Protein AF-A0A7X7JWB9-F1 (afdb_monomer)

Secondary structure (DSSP, 8-state):
---TTPPPHHHHHHHHHHHHT-BSSSS-TTSTT--BHHHHHHHHHS-EEEETTEEEEE-TTSSSEEEEEEPP--TTSPP--EE---

Mean predicted aligned error: 5.53 Å

pLDDT: mean 91.09, std 9.04, range [52.91, 98.06]

Foldseek 3Di:
DDPPCPDPPVRVVVVVVCQQQPFPDDDGSQDEVGRGVVLVVLVVAAKWFADPQKIFRADPVNPHGNYIDGHDDDPPDDDDGIDHPD

Radius of gyration: 17.35 Å; Cα contacts (8 Å, |Δi|>4): 120; chains: 1; bounding box: 51×29×49 Å

Solvent-accessible surface area (backbone atoms only — not comparable to full-atom values): 5140 Å² total; per-residue (Å²): 133,90,75,85,71,70,71,52,71,67,58,50,51,51,51,54,50,51,54,34,43,39,58,79,59,89,89,53,54,86,42,75,59,26,54,13,52,44,53,56,53,29,69,77,58,35,29,33,37,46,55,98,52,32,33,38,28,17,34,96,77,60,68,51,70,36,33,71,45,82,48,88,82,58,94,89,54,86,82,77,50,66,47,67,77,122

Structure (mmCIF, N/CA/C/O backbone):
data_AF-A0A7X7JWB9-F1
#
_entry.id   AF-A0A7X7JWB9-F1
#
loop_
_atom_site.group_PDB
_atom_site.id
_atom_site.type_symbol
_atom_site.label_atom_id
_atom_site.label_alt_id
_atom_site.label_comp_id
_atom_site.label_asym_id
_atom_site.label_entity_id
_atom_site.label_seq_id
_atom_site.pdbx_PDB_ins_code
_atom_site.Cartn_x
_atom_site.Cartn_y
_atom_site.Cartn_z
_atom_site.occupancy
_atom_site.B_iso_or_equiv
_atom_site.auth_seq_id
_atom_site.auth_comp_id
_atom_site.auth_asym_id
_atom_site.auth_atom_id
_atom_site.pdbx_PDB_model_num
ATOM 1 N N . MET A 1 1 ? 37.767 6.760 -21.296 1.00 52.91 1 MET A N 1
ATOM 2 C CA . MET A 1 1 ? 36.549 7.000 -20.499 1.00 52.91 1 MET A CA 1
ATOM 3 C C . MET A 1 1 ? 35.387 6.866 -21.454 1.00 52.91 1 MET A C 1
ATOM 5 O O . MET A 1 1 ? 35.265 7.681 -22.357 1.00 52.91 1 MET A O 1
ATOM 9 N N . ASP A 1 2 ? 34.692 5.739 -21.363 1.00 62.81 2 ASP A N 1
ATOM 10 C CA . ASP A 1 2 ? 33.687 5.286 -22.321 1.00 62.81 2 ASP A CA 1
ATOM 11 C C . ASP A 1 2 ? 32.436 6.180 -22.271 1.00 62.81 2 ASP A C 1
ATOM 13 O O . ASP A 1 2 ? 31.609 6.071 -21.372 1.00 62.81 2 ASP A O 1
ATOM 17 N N . LEU A 1 3 ? 32.348 7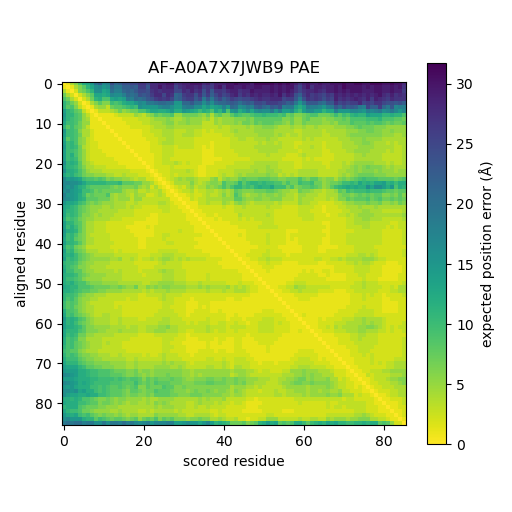.106 -23.226 1.00 58.78 3 LEU A N 1
ATOM 18 C CA . LEU A 1 3 ? 31.142 7.874 -23.553 1.00 58.78 3 LEU A CA 1
ATOM 19 C C . LEU A 1 3 ? 30.342 7.206 -24.693 1.00 58.78 3 LEU A C 1
ATOM 21 O O . LEU A 1 3 ? 29.379 7.789 -25.181 1.00 58.78 3 LEU A O 1
ATOM 25 N N . VAL A 1 4 ? 30.748 6.016 -25.155 1.00 61.91 4 VAL A N 1
ATOM 26 C CA . VAL A 1 4 ? 30.210 5.346 -26.353 1.00 61.91 4 VAL A CA 1
ATOM 27 C C . VAL A 1 4 ? 28.941 4.541 -26.057 1.00 61.91 4 VAL A C 1
ATOM 29 O O . VAL A 1 4 ? 28.252 4.141 -26.990 1.00 61.91 4 VAL A O 1
ATOM 32 N N . ASN A 1 5 ? 28.546 4.389 -24.790 1.00 67.00 5 ASN A N 1
ATOM 33 C CA . ASN A 1 5 ? 27.319 3.676 -24.438 1.00 67.00 5 ASN A CA 1
ATOM 34 C C . ASN A 1 5 ? 26.493 4.376 -23.349 1.00 67.00 5 ASN A C 1
ATOM 36 O O . ASN A 1 5 ? 26.061 3.741 -22.386 1.00 67.00 5 ASN A O 1
ATOM 40 N N . ALA A 1 6 ? 26.270 5.690 -23.474 1.00 68.44 6 ALA A N 1
ATOM 41 C CA . ALA A 1 6 ? 25.243 6.334 -22.657 1.00 68.44 6 ALA A CA 1
ATOM 42 C C . ALA A 1 6 ? 23.910 5.592 -22.897 1.00 68.44 6 ALA A C 1
ATOM 44 O O . ALA A 1 6 ? 23.487 5.492 -24.054 1.00 68.44 6 ALA A O 1
ATOM 45 N N . PRO A 1 7 ? 23.270 5.021 -21.858 1.00 75.31 7 PRO A N 1
ATOM 46 C CA . PRO A 1 7 ? 22.031 4.282 -22.040 1.00 75.31 7 PRO A CA 1
ATOM 47 C C . PRO A 1 7 ? 21.008 5.196 -22.714 1.00 75.31 7 PRO A C 1
ATOM 49 O O . PRO A 1 7 ? 20.799 6.333 -22.287 1.00 75.31 7 PRO A O 1
ATOM 52 N N . ASN A 1 8 ? 20.399 4.715 -23.799 1.00 84.38 8 ASN A N 1
ATOM 53 C CA . ASN A 1 8 ? 19.348 5.468 -24.475 1.00 84.38 8 ASN A CA 1
ATOM 54 C C . ASN A 1 8 ? 18.178 5.726 -23.503 1.00 84.38 8 ASN A C 1
ATOM 56 O O . ASN A 1 8 ? 18.012 5.018 -22.506 1.00 84.38 8 ASN A O 1
ATOM 60 N N . ALA A 1 9 ? 17.365 6.749 -2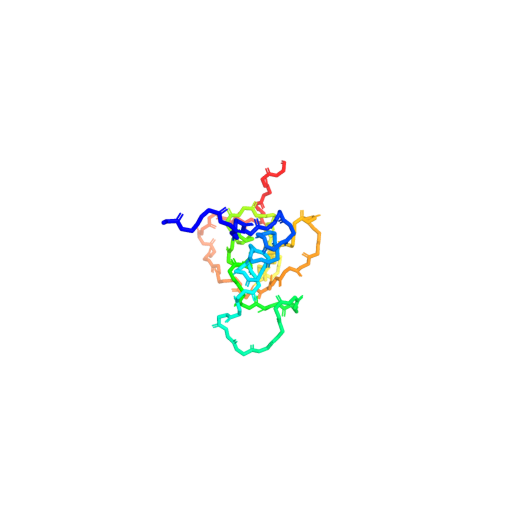3.783 1.00 88.50 9 ALA A N 1
ATOM 61 C CA . ALA A 1 9 ? 16.275 7.151 -22.890 1.00 88.50 9 ALA A CA 1
ATOM 62 C C . ALA A 1 9 ? 15.352 5.973 -22.526 1.00 88.50 9 ALA A C 1
ATOM 64 O O . ALA A 1 9 ? 14.950 5.836 -21.376 1.00 88.50 9 ALA A O 1
ATOM 65 N N . THR A 1 10 ? 15.100 5.070 -23.477 1.00 92.31 10 THR A N 1
ATOM 66 C CA . THR A 1 10 ? 14.311 3.853 -23.266 1.00 92.31 10 THR A CA 1
ATOM 67 C C . THR A 1 10 ? 14.925 2.925 -22.218 1.00 92.31 10 THR A C 1
ATOM 69 O O . THR A 1 10 ? 14.217 2.472 -21.324 1.00 92.31 10 THR A O 1
ATOM 72 N N . ALA A 1 11 ? 16.231 2.657 -22.290 1.00 90.56 11 ALA A N 1
ATOM 73 C CA . ALA A 1 11 ? 16.934 1.814 -21.327 1.00 90.56 11 ALA A CA 1
ATOM 74 C C . ALA A 1 11 ? 16.930 2.438 -19.925 1.00 90.56 11 ALA A C 1
ATOM 76 O O . ALA A 1 11 ? 16.746 1.735 -18.933 1.00 90.56 11 ALA A O 1
ATOM 77 N N . LEU A 1 12 ? 17.076 3.763 -19.841 1.00 91.69 12 LEU A N 1
ATOM 78 C CA . LEU A 1 12 ? 17.024 4.472 -18.566 1.00 91.69 12 LEU A CA 1
ATOM 79 C C . LEU A 1 12 ? 15.616 4.441 -17.952 1.00 91.69 12 LEU A C 1
ATOM 81 O O . LEU A 1 12 ? 15.475 4.183 -16.757 1.00 91.69 12 LEU A O 1
ATOM 85 N N . THR A 1 13 ? 14.570 4.631 -18.762 1.00 94.12 13 THR A N 1
ATOM 86 C CA . THR A 1 13 ? 13.178 4.474 -18.319 1.00 94.12 13 THR A CA 1
ATOM 87 C C . THR A 1 13 ? 12.900 3.044 -17.862 1.00 94.12 13 THR A C 1
ATOM 89 O O . THR A 1 13 ? 12.309 2.857 -16.802 1.00 94.12 13 THR A O 1
ATOM 92 N N . ALA A 1 14 ? 13.361 2.037 -18.608 1.00 93.25 14 ALA A N 1
ATOM 93 C CA . ALA A 1 14 ? 13.191 0.636 -18.236 1.00 93.25 14 ALA A CA 1
ATOM 94 C C . ALA A 1 14 ? 13.857 0.319 -16.889 1.00 93.25 14 ALA A C 1
ATOM 96 O O . ALA A 1 14 ? 13.254 -0.339 -16.044 1.00 93.25 14 ALA A O 1
ATOM 97 N N . LEU A 1 15 ? 15.064 0.842 -16.652 1.00 93.31 15 LEU A N 1
ATOM 98 C CA . LEU A 1 15 ? 15.747 0.698 -15.369 1.00 93.31 15 LEU A CA 1
ATOM 99 C C . LEU A 1 15 ? 14.977 1.378 -14.228 1.00 93.31 15 LEU A C 1
ATOM 101 O O . LEU A 1 15 ? 14.820 0.787 -13.163 1.00 93.31 15 LEU A O 1
ATOM 105 N N . ALA A 1 16 ? 14.475 2.597 -14.440 1.00 94.31 16 ALA A N 1
ATOM 106 C CA . ALA A 1 16 ? 13.691 3.307 -13.431 1.00 94.31 16 ALA A CA 1
ATOM 107 C C . ALA A 1 16 ? 12.411 2.540 -13.059 1.00 94.31 16 ALA A C 1
ATOM 109 O O . ALA A 1 16 ? 12.097 2.395 -11.878 1.00 94.31 16 ALA A O 1
ATOM 110 N N . VAL A 1 17 ? 11.706 1.997 -14.056 1.00 93.44 17 VAL A N 1
ATOM 111 C CA . VAL A 1 17 ? 10.534 1.137 -13.839 1.00 93.44 17 VAL A CA 1
ATOM 112 C C . VAL A 1 17 ? 10.928 -0.118 -13.063 1.00 93.44 17 VAL A C 1
ATOM 114 O O . VAL A 1 17 ? 10.295 -0.411 -12.055 1.00 93.44 17 VAL A O 1
ATOM 117 N N . ALA A 1 18 ? 12.015 -0.791 -13.449 1.00 94.56 18 ALA A N 1
ATOM 118 C CA . ALA A 1 18 ? 12.498 -1.987 -12.761 1.00 94.56 18 ALA A CA 1
ATOM 119 C C . ALA A 1 18 ? 12.864 -1.728 -11.290 1.00 94.56 18 ALA A C 1
ATOM 121 O O . ALA A 1 18 ? 12.614 -2.573 -10.436 1.00 94.56 18 ALA A O 1
ATOM 122 N N . ILE A 1 19 ? 13.419 -0.555 -10.969 1.00 94.81 19 ILE A N 1
ATOM 123 C CA . ILE A 1 19 ? 13.695 -0.158 -9.580 1.00 94.81 19 ILE A CA 1
ATOM 124 C C . ILE A 1 19 ? 12.389 0.056 -8.807 1.00 94.81 19 ILE A C 1
ATOM 126 O O . ILE A 1 19 ? 12.266 -0.405 -7.674 1.00 94.81 19 ILE A O 1
ATOM 130 N N . LEU A 1 20 ? 11.406 0.733 -9.407 1.00 95.31 20 LEU A N 1
ATOM 131 C CA . LEU A 1 20 ? 10.098 0.947 -8.783 1.00 95.31 20 LEU A CA 1
ATOM 132 C C . LEU A 1 20 ? 9.342 -0.374 -8.564 1.00 95.31 20 LEU A C 1
ATOM 134 O O . LEU A 1 20 ? 8.681 -0.527 -7.539 1.00 95.31 20 LEU A O 1
ATOM 138 N N . ASP A 1 21 ? 9.492 -1.325 -9.483 1.00 95.12 21 ASP A N 1
ATOM 139 C CA . ASP A 1 21 ? 8.906 -2.669 -9.429 1.00 95.12 21 ASP A CA 1
ATOM 140 C C . ASP A 1 21 ? 9.753 -3.690 -8.672 1.00 95.12 21 ASP A C 1
ATOM 142 O O . ASP A 1 21 ? 9.381 -4.859 -8.587 1.00 95.12 21 ASP A O 1
ATOM 146 N N . CYS A 1 22 ? 10.870 -3.262 -8.078 1.00 94.81 22 CYS A N 1
ATOM 147 C CA . CYS A 1 22 ? 11.703 -4.134 -7.269 1.00 94.81 22 CYS A CA 1
ATOM 148 C C . CYS A 1 22 ? 10.879 -4.694 -6.105 1.00 94.81 22 CYS A C 1
ATOM 150 O O . CYS A 1 22 ? 10.458 -3.953 -5.209 1.00 94.81 22 CYS A O 1
ATOM 152 N N . LEU A 1 23 ? 10.631 -6.003 -6.151 1.00 94.50 23 LEU A N 1
ATOM 153 C CA . LEU A 1 23 ? 9.831 -6.711 -5.171 1.00 94.50 23 LEU A CA 1
ATOM 154 C C . LEU A 1 23 ? 10.677 -6.997 -3.926 1.00 94.50 23 LEU A C 1
ATOM 156 O O . LEU A 1 23 ? 11.733 -7.619 -3.989 1.00 94.50 23 LEU A O 1
ATOM 160 N N . LEU A 1 24 ? 10.193 -6.530 -2.781 1.00 92.19 24 LEU A N 1
ATOM 161 C CA . LEU A 1 24 ? 10.816 -6.671 -1.463 1.00 92.19 24 LEU A CA 1
ATOM 162 C C . LEU A 1 24 ? 10.262 -7.890 -0.700 1.00 92.19 24 LEU A C 1
ATOM 164 O O . LEU A 1 24 ? 10.470 -8.032 0.505 1.00 92.19 24 LEU A O 1
ATOM 168 N N . SER A 1 25 ? 9.504 -8.740 -1.393 1.00 91.12 25 SER A N 1
ATOM 169 C CA . SER A 1 25 ? 8.907 -9.986 -0.914 1.00 91.12 25 SER A CA 1
ATOM 170 C C . SER A 1 25 ? 8.840 -11.009 -2.052 1.00 91.12 25 SER A C 1
ATOM 172 O O . SER A 1 25 ? 9.340 -10.764 -3.144 1.00 91.12 25 SER A O 1
ATOM 174 N N . GLU A 1 26 ? 8.213 -12.158 -1.819 1.00 84.62 26 GLU A N 1
ATOM 175 C CA . GLU A 1 26 ? 7.824 -13.081 -2.893 1.00 84.62 26 GLU A CA 1
ATOM 176 C C . GLU A 1 26 ? 6.529 -12.590 -3.579 1.00 84.62 26 GLU A C 1
ATOM 178 O O . GLU A 1 26 ? 5.746 -11.870 -2.948 1.00 84.62 26 GLU A O 1
ATOM 183 N N . GLY A 1 27 ? 6.302 -12.951 -4.853 1.00 84.81 27 GLY A N 1
ATOM 184 C CA . GLY A 1 27 ? 5.069 -12.635 -5.601 1.00 84.81 27 GLY A CA 1
ATOM 185 C C . GLY A 1 27 ? 5.256 -11.876 -6.927 1.00 84.81 27 GLY A C 1
ATOM 186 O O . GLY A 1 27 ? 6.302 -11.969 -7.565 1.00 84.81 27 GLY A O 1
ATOM 187 N N . ASP A 1 28 ? 4.210 -11.153 -7.342 1.00 86.44 28 ASP A N 1
ATOM 188 C CA . ASP A 1 28 ? 4.144 -10.314 -8.553 1.00 86.44 28 ASP A CA 1
ATOM 189 C C . ASP A 1 28 ? 4.172 -8.823 -8.164 1.00 86.44 28 ASP A C 1
ATOM 191 O O . ASP A 1 28 ? 3.541 -8.420 -7.187 1.00 86.44 28 ASP A O 1
ATOM 195 N N . ALA A 1 29 ? 4.918 -8.009 -8.913 1.00 86.56 29 ALA A N 1
ATOM 196 C CA . ALA A 1 29 ? 5.171 -6.597 -8.640 1.00 86.56 29 ALA A CA 1
ATOM 197 C C . ALA A 1 29 ? 3.964 -5.671 -8.876 1.00 86.56 29 ALA A C 1
ATOM 199 O O . ALA A 1 29 ? 3.890 -4.623 -8.231 1.00 86.56 29 ALA A O 1
ATOM 200 N N . ASP A 1 30 ? 3.015 -6.039 -9.748 1.00 85.19 30 ASP A N 1
ATOM 201 C CA . ASP A 1 30 ? 1.803 -5.229 -10.001 1.00 85.19 30 ASP A CA 1
ATOM 202 C C . ASP A 1 30 ? 0.532 -5.785 -9.329 1.00 85.19 30 ASP A C 1
ATOM 204 O O . ASP A 1 30 ? -0.560 -5.214 -9.441 1.00 85.19 30 ASP A O 1
ATOM 208 N N . ALA A 1 31 ? 0.666 -6.882 -8.579 1.00 90.38 31 ALA A N 1
ATOM 209 C CA . ALA A 1 31 ? -0.439 -7.470 -7.837 1.00 90.38 31 ALA A CA 1
ATOM 210 C C . ALA A 1 31 ? -0.925 -6.568 -6.688 1.00 90.38 31 ALA A C 1
ATOM 212 O O . ALA A 1 31 ? -0.182 -5.769 -6.112 1.00 90.38 31 ALA A O 1
ATOM 213 N N . LEU A 1 32 ? -2.191 -6.753 -6.299 1.00 92.38 32 LEU A N 1
ATOM 214 C CA . LEU A 1 32 ? -2.715 -6.193 -5.055 1.00 92.38 32 LEU A CA 1
ATOM 215 C C . LEU A 1 32 ? -1.847 -6.668 -3.879 1.00 92.38 32 LEU A C 1
ATOM 217 O O . LEU A 1 32 ? -1.544 -7.855 -3.773 1.00 92.38 32 LEU A O 1
ATOM 221 N N . ASN A 1 33 ? -1.487 -5.751 -2.980 1.00 93.81 33 ASN A N 1
ATOM 222 C CA . ASN A 1 33 ? -0.609 -6.010 -1.831 1.00 93.81 33 ASN A CA 1
ATOM 223 C C . ASN A 1 33 ? 0.858 -6.316 -2.180 1.00 93.81 33 ASN A C 1
ATOM 225 O O . ASN A 1 33 ? 1.623 -6.688 -1.287 1.00 93.81 33 ASN A O 1
ATOM 229 N N . ALA A 1 34 ? 1.286 -6.118 -3.432 1.00 94.75 34 ALA A N 1
ATOM 230 C CA . ALA A 1 34 ? 2.687 -6.269 -3.808 1.00 94.75 34 ALA A CA 1
ATOM 231 C C . ALA A 1 34 ? 3.581 -5.330 -2.986 1.00 94.75 34 ALA A C 1
ATOM 233 O O . ALA A 1 34 ? 3.362 -4.114 -2.937 1.00 94.75 34 ALA A O 1
ATOM 234 N N . ARG A 1 35 ? 4.624 -5.877 -2.353 1.00 95.12 35 ARG A N 1
ATOM 235 C CA . ARG A 1 35 ? 5.584 -5.094 -1.563 1.00 95.12 35 ARG A CA 1
ATOM 236 C C . ARG A 1 35 ? 6.727 -4.617 -2.450 1.00 95.12 35 ARG A C 1
ATOM 238 O O . ARG A 1 35 ? 7.831 -5.137 -2.366 1.00 95.12 35 ARG A O 1
ATOM 245 N N . THR A 1 36 ? 6.461 -3.640 -3.308 1.00 96.44 36 THR A N 1
ATOM 246 C CA . THR A 1 36 ? 7.482 -3.001 -4.153 1.00 96.44 36 THR A CA 1
ATOM 247 C C . THR A 1 36 ? 7.915 -1.645 -3.602 1.00 96.44 36 THR A C 1
ATOM 249 O O . THR A 1 36 ? 7.244 -1.063 -2.741 1.00 96.44 36 THR A O 1
ATOM 252 N N . VAL A 1 37 ? 9.018 -1.098 -4.126 1.00 96.12 37 VAL A N 1
ATOM 253 C CA . VAL A 1 37 ? 9.425 0.293 -3.850 1.00 96.12 37 VAL A CA 1
ATOM 254 C C . VAL A 1 37 ? 8.299 1.262 -4.220 1.00 96.12 37 VAL A C 1
ATOM 256 O O . VAL A 1 37 ? 7.993 2.174 -3.452 1.00 96.12 37 VAL A O 1
ATOM 259 N N . ARG A 1 38 ? 7.617 1.032 -5.349 1.00 95.94 38 ARG A N 1
ATOM 260 C CA . ARG A 1 38 ? 6.451 1.822 -5.758 1.00 95.94 38 ARG A CA 1
ATOM 261 C C . ARG A 1 38 ? 5.337 1.764 -4.717 1.00 95.94 38 ARG A C 1
ATOM 263 O O . ARG A 1 38 ? 4.856 2.813 -4.309 1.00 95.94 38 ARG A O 1
ATOM 270 N N . SER A 1 39 ? 4.963 0.578 -4.235 1.00 95.69 39 SER A N 1
ATOM 271 C CA . SER A 1 39 ? 3.924 0.433 -3.204 1.00 95.69 39 SER A CA 1
ATOM 272 C C . SER A 1 39 ? 4.250 1.176 -1.906 1.00 95.69 39 SER A C 1
ATOM 274 O O . SER A 1 39 ? 3.342 1.725 -1.280 1.00 95.69 39 SER A O 1
ATOM 276 N N . ALA A 1 40 ? 5.530 1.248 -1.527 1.00 95.25 40 ALA A N 1
ATOM 277 C CA . ALA A 1 40 ? 5.973 2.053 -0.390 1.00 95.25 40 ALA A CA 1
ATOM 278 C C . ALA A 1 40 ? 5.825 3.561 -0.655 1.00 95.25 40 ALA A C 1
ATOM 280 O O . ALA A 1 40 ? 5.317 4.285 0.196 1.00 95.25 40 ALA A O 1
ATOM 281 N N . LEU A 1 41 ? 6.210 4.039 -1.843 1.00 95.31 41 LEU A N 1
ATOM 282 C CA . LEU A 1 41 ? 6.066 5.452 -2.213 1.00 95.31 41 LEU A CA 1
ATOM 283 C C . LEU A 1 41 ? 4.598 5.883 -2.326 1.00 95.31 41 LEU A C 1
ATOM 285 O O .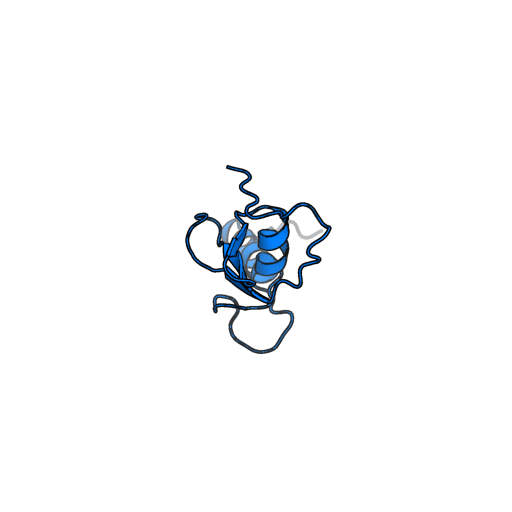 LEU A 1 41 ? 4.263 6.997 -1.927 1.00 95.31 41 LEU A O 1
ATOM 289 N N . ARG A 1 42 ? 3.712 4.995 -2.798 1.00 96.25 42 ARG A N 1
ATOM 290 C CA . ARG A 1 42 ? 2.261 5.242 -2.837 1.00 96.25 42 ARG A CA 1
ATOM 291 C C . ARG A 1 42 ? 1.710 5.562 -1.447 1.00 96.25 42 ARG A C 1
ATOM 293 O O . ARG A 1 42 ? 0.930 6.493 -1.315 1.00 96.25 42 ARG A O 1
ATOM 300 N N . ALA A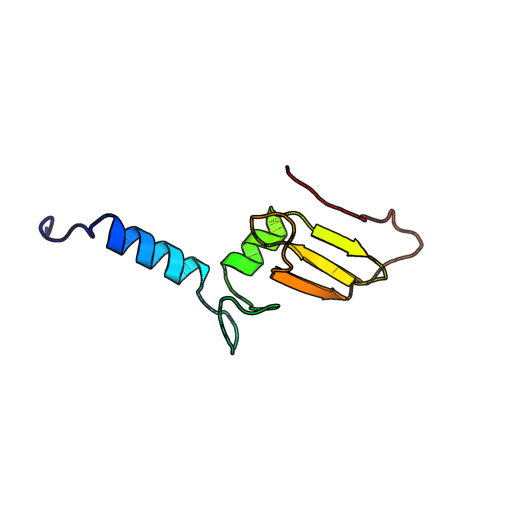 1 43 ? 2.193 4.883 -0.405 1.00 95.25 43 ALA A N 1
ATOM 301 C CA . ALA A 1 43 ? 1.815 5.154 0.985 1.00 95.25 43 ALA A CA 1
ATOM 302 C C . ALA A 1 43 ? 2.131 6.587 1.446 1.00 95.25 43 ALA A C 1
ATOM 304 O O . ALA A 1 43 ? 1.470 7.108 2.337 1.00 95.25 43 ALA A O 1
ATOM 305 N N . LEU A 1 44 ? 3.181 7.195 0.882 1.00 94.44 44 LEU A N 1
ATOM 306 C CA . LEU A 1 44 ? 3.675 8.508 1.294 1.00 94.44 44 LEU A CA 1
ATOM 307 C C . LEU A 1 44 ? 2.965 9.666 0.586 1.00 94.44 44 LEU A C 1
ATOM 309 O O . LEU A 1 44 ? 3.015 10.787 1.085 1.00 94.44 44 LEU A O 1
ATOM 313 N N . ARG A 1 45 ? 2.379 9.427 -0.595 1.00 94.94 45 ARG A N 1
ATOM 314 C CA . ARG A 1 45 ? 1.911 10.504 -1.482 1.00 94.94 45 ARG A CA 1
ATOM 315 C C . ARG A 1 45 ? 0.525 10.275 -2.070 1.00 94.94 45 ARG A C 1
ATOM 317 O O . ARG A 1 45 ? -0.133 11.256 -2.385 1.00 94.94 45 ARG A O 1
ATOM 324 N N . ASN A 1 46 ? 0.103 9.046 -2.324 1.00 96.06 46 ASN A N 1
ATOM 325 C CA . ASN A 1 46 ? -1.159 8.829 -3.027 1.00 96.06 46 ASN A CA 1
ATOM 326 C C . ASN A 1 46 ? -2.335 8.896 -2.061 1.00 96.06 46 ASN A C 1
ATOM 328 O O . ASN A 1 46 ? -2.152 8.806 -0.842 1.00 96.06 46 ASN A O 1
ATOM 332 N N . LYS A 1 47 ? -3.544 8.995 -2.624 1.00 97.50 47 LYS A N 1
ATOM 333 C CA . LYS A 1 47 ? -4.767 8.883 -1.842 1.00 97.50 47 LYS A CA 1
ATOM 334 C C . LYS A 1 47 ? -4.736 7.629 -0.964 1.00 97.50 47 LYS A C 1
ATOM 336 O O . LYS A 1 47 ? -4.427 6.522 -1.421 1.00 97.50 47 LYS A O 1
ATOM 341 N N . SER A 1 48 ? -5.087 7.805 0.303 1.00 97.62 48 SER A N 1
ATOM 342 C CA . SER A 1 48 ? -5.344 6.706 1.223 1.00 97.62 48 SER A CA 1
ATOM 343 C C . SER A 1 48 ? -6.599 6.976 2.034 1.00 97.62 48 SER A C 1
ATOM 345 O O . SER A 1 48 ? -6.878 8.116 2.399 1.00 97.62 48 SER A O 1
ATOM 347 N N . ALA A 1 49 ? -7.371 5.931 2.302 1.00 97.31 49 ALA A N 1
ATOM 348 C CA . ALA A 1 49 ? -8.608 6.042 3.060 1.00 97.31 49 ALA A CA 1
ATOM 349 C C . ALA A 1 49 ? -8.751 4.881 4.038 1.00 97.31 49 ALA A C 1
ATOM 351 O O . ALA A 1 49 ? -8.351 3.752 3.746 1.00 97.31 49 ALA A O 1
ATOM 352 N N . ILE A 1 50 ? -9.339 5.164 5.197 1.00 97.12 50 ILE A N 1
ATOM 353 C CA . ILE A 1 50 ? -9.663 4.169 6.213 1.00 97.12 50 ILE A CA 1
ATOM 354 C C . ILE A 1 50 ? -11.181 4.038 6.285 1.00 97.12 50 ILE A C 1
ATOM 356 O O . ILE A 1 50 ? -11.885 4.973 6.661 1.00 97.12 50 ILE A O 1
ATOM 360 N N . ALA A 1 51 ? -11.683 2.848 5.965 1.00 94.88 51 ALA A N 1
ATOM 361 C CA . ALA A 1 51 ? -13.097 2.510 6.066 1.00 94.88 51 ALA A CA 1
ATOM 362 C C . ALA A 1 51 ? -13.260 1.171 6.788 1.00 94.88 51 ALA A C 1
ATOM 364 O O . ALA A 1 51 ? -12.565 0.204 6.480 1.00 94.88 51 ALA A O 1
ATOM 365 N N . ALA A 1 52 ? -14.166 1.120 7.770 1.00 92.06 52 ALA A N 1
ATOM 366 C CA . ALA A 1 52 ? -14.472 -0.088 8.545 1.00 92.06 52 ALA A CA 1
ATOM 367 C C . ALA A 1 52 ? -13.220 -0.834 9.076 1.00 92.06 52 ALA A C 1
ATOM 369 O O . ALA A 1 52 ? -13.151 -2.060 9.034 1.00 92.06 52 ALA A O 1
ATOM 370 N N . GLY A 1 53 ? -12.208 -0.091 9.546 1.00 92.69 53 GLY A N 1
ATOM 371 C CA . GLY A 1 53 ? -10.965 -0.661 10.083 1.00 92.69 53 GLY A CA 1
ATOM 372 C C . GLY A 1 53 ? -9.97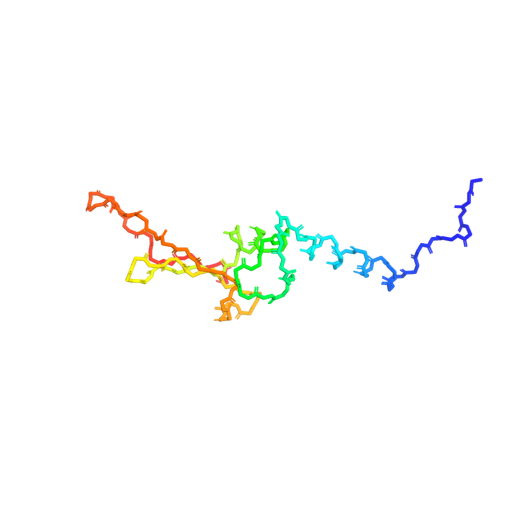6 -1.168 9.029 1.00 92.69 53 GLY A C 1
ATOM 373 O O . GLY A 1 53 ? -9.010 -1.836 9.380 1.00 92.69 53 GLY A O 1
ATOM 374 N N . THR A 1 54 ? -10.185 -0.862 7.747 1.00 96.50 54 THR A N 1
ATOM 375 C CA . THR A 1 54 ? -9.254 -1.203 6.664 1.00 96.50 54 THR A CA 1
ATOM 376 C C . THR A 1 54 ? -8.696 0.066 6.036 1.00 96.50 54 THR A C 1
ATOM 378 O O . THR A 1 54 ? -9.449 0.886 5.514 1.00 96.50 54 THR A O 1
ATOM 381 N N . LEU A 1 55 ? -7.372 0.209 6.070 1.00 97.50 55 LEU A N 1
ATOM 382 C CA . LEU A 1 55 ? -6.629 1.174 5.271 1.00 97.50 55 LEU A CA 1
ATOM 383 C C . LEU A 1 55 ? -6.539 0.663 3.833 1.00 97.50 55 LEU A C 1
ATOM 385 O O . LEU A 1 55 ? -6.095 -0.462 3.606 1.00 97.50 55 LEU A O 1
ATOM 389 N N . THR A 1 56 ? -6.901 1.509 2.878 1.00 98.06 56 THR A N 1
ATOM 390 C CA . THR A 1 56 ? -6.671 1.308 1.447 1.00 98.06 56 THR A CA 1
ATOM 391 C C . THR A 1 56 ? -5.740 2.399 0.952 1.00 98.06 56 THR A C 1
ATOM 393 O O . THR A 1 56 ? -6.040 3.578 1.120 1.00 98.06 56 THR A O 1
ATOM 396 N N . VAL A 1 57 ? -4.622 2.010 0.343 1.00 98.00 57 VAL A N 1
ATOM 397 C CA . VAL A 1 57 ? -3.718 2.928 -0.359 1.00 98.00 57 VAL A CA 1
ATOM 398 C C . VAL A 1 57 ? -3.905 2.742 -1.855 1.00 98.00 57 VAL A C 1
ATOM 400 O O . VAL A 1 57 ? -3.849 1.613 -2.352 1.00 98.00 57 VAL A O 1
ATOM 403 N N . CYS A 1 58 ? -4.128 3.840 -2.572 1.00 97.50 58 CYS A N 1
ATOM 404 C CA . CYS A 1 58 ? -4.434 3.817 -3.996 1.00 97.50 58 CYS A CA 1
ATOM 405 C C . CYS A 1 58 ? -3.174 3.804 -4.884 1.00 97.50 58 CYS A C 1
ATOM 407 O O . CYS A 1 58 ? -2.092 4.273 -4.512 1.00 97.50 58 CYS A O 1
ATOM 409 N N . LYS A 1 59 ? -3.325 3.284 -6.106 1.00 95.50 59 LYS A N 1
ATOM 410 C CA . LYS A 1 59 ? -2.408 3.503 -7.231 1.00 95.50 59 LYS A CA 1
ATOM 411 C C . LYS A 1 59 ? -2.455 4.980 -7.653 1.00 95.50 59 LYS A C 1
ATOM 413 O O . LYS A 1 59 ? -3.150 5.796 -7.061 1.00 95.50 59 LYS A O 1
ATOM 418 N N . GLU A 1 60 ? -1.668 5.343 -8.660 1.00 94.12 60 GLU A N 1
ATOM 419 C CA . GLU A 1 60 ? -1.460 6.730 -9.108 1.00 94.12 60 GLU A CA 1
ATOM 420 C C . GLU A 1 60 ? -2.711 7.404 -9.696 1.00 94.12 60 GLU A C 1
ATOM 422 O O . GLU A 1 60 ? -2.670 8.590 -10.000 1.00 94.12 60 GLU A O 1
ATOM 427 N N . ASN A 1 61 ? -3.800 6.659 -9.888 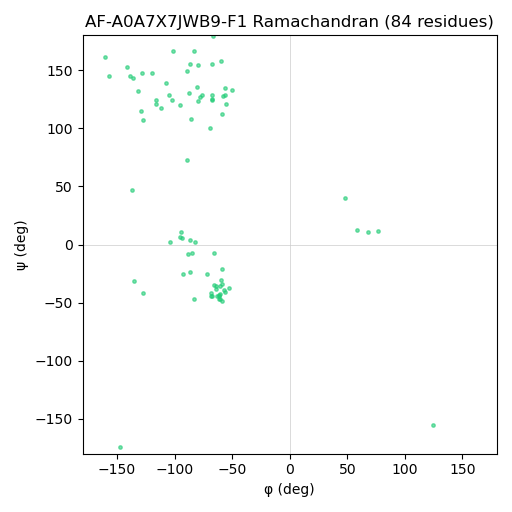1.00 93.50 61 ASN A N 1
ATOM 428 C CA . ASN A 1 61 ? -5.086 7.173 -10.354 1.00 93.50 61 ASN A CA 1
ATOM 429 C C . ASN A 1 61 ? -6.068 7.493 -9.218 1.00 93.50 61 ASN A C 1
ATOM 431 O O . ASN A 1 61 ? -7.238 7.740 -9.497 1.00 93.50 61 ASN A O 1
ATOM 435 N N . ASP A 1 62 ? -5.620 7.397 -7.963 1.00 92.25 62 ASP A N 1
ATOM 436 C CA . ASP A 1 62 ? -6.391 7.685 -6.749 1.00 92.25 62 ASP A CA 1
ATOM 437 C C . ASP A 1 62 ? -7.675 6.852 -6.571 1.00 92.25 62 ASP A C 1
ATOM 439 O O . ASP A 1 62 ? -8.477 7.116 -5.676 1.00 92.25 62 ASP A O 1
ATOM 443 N N . SER A 1 63 ? -7.851 5.791 -7.365 1.00 93.44 63 SER A N 1
ATOM 444 C CA . SER A 1 63 ? -9.050 4.945 -7.337 1.00 93.44 63 SER A CA 1
ATOM 445 C C . SER A 1 63 ? -8.735 3.464 -7.178 1.00 93.44 63 SER A C 1
ATOM 447 O O . SER A 1 63 ? -9.433 2.773 -6.438 1.00 93.44 63 SER A O 1
ATOM 449 N N . ASP A 1 64 ? -7.716 2.947 -7.865 1.00 95.88 64 ASP A N 1
ATOM 450 C CA . ASP A 1 64 ? -7.417 1.518 -7.802 1.00 95.88 64 ASP A CA 1
ATOM 451 C C . ASP A 1 64 ? -6.627 1.199 -6.542 1.00 95.88 64 ASP A C 1
ATOM 453 O O . ASP A 1 64 ? -5.649 1.873 -6.230 1.00 95.88 64 ASP A O 1
ATOM 457 N N . ALA A 1 65 ? -6.987 0.129 -5.836 1.00 97.31 65 ALA A N 1
ATOM 458 C CA . ALA A 1 65 ? -6.229 -0.298 -4.669 1.00 97.31 65 ALA A CA 1
ATOM 459 C C . ALA A 1 65 ? -4.832 -0.799 -5.080 1.00 97.31 65 ALA A C 1
ATOM 461 O O . ALA A 1 65 ? -4.691 -1.723 -5.885 1.00 97.31 65 ALA A O 1
ATOM 462 N N . ALA A 1 66 ? -3.789 -0.210 -4.495 1.00 96.56 66 ALA A N 1
ATOM 463 C CA . ALA A 1 66 ? -2.433 -0.744 -4.561 1.00 96.56 66 ALA A CA 1
ATOM 464 C C . ALA A 1 66 ? -2.238 -1.819 -3.490 1.00 96.56 66 ALA A C 1
ATOM 466 O O . ALA A 1 66 ? -1.727 -2.905 -3.769 1.00 96.56 66 ALA A O 1
ATOM 467 N N . TRP A 1 67 ? -2.664 -1.524 -2.262 1.00 97.25 67 TRP A N 1
ATOM 468 C CA . TRP A 1 67 ? -2.625 -2.464 -1.152 1.00 97.25 67 TRP A CA 1
ATOM 469 C C . TRP A 1 67 ? -3.575 -2.050 -0.030 1.00 97.25 67 TRP A C 1
ATOM 471 O O . TRP A 1 67 ? -3.996 -0.895 0.071 1.00 97.25 67 TRP A O 1
ATOM 481 N N . THR A 1 68 ? -3.899 -3.019 0.820 1.00 97.38 68 THR A N 1
ATOM 482 C CA . THR A 1 68 ? -4.785 -2.852 1.970 1.00 97.38 68 THR A CA 1
ATOM 483 C C . THR A 1 68 ? -4.140 -3.382 3.240 1.00 97.38 68 THR A C 1
ATOM 485 O O . THR A 1 68 ? -3.421 -4.381 3.202 1.00 97.38 68 THR A O 1
ATOM 488 N N . ALA A 1 69 ? -4.439 -2.758 4.374 1.00 97.06 69 ALA A N 1
ATOM 489 C CA . ALA A 1 69 ? -4.000 -3.218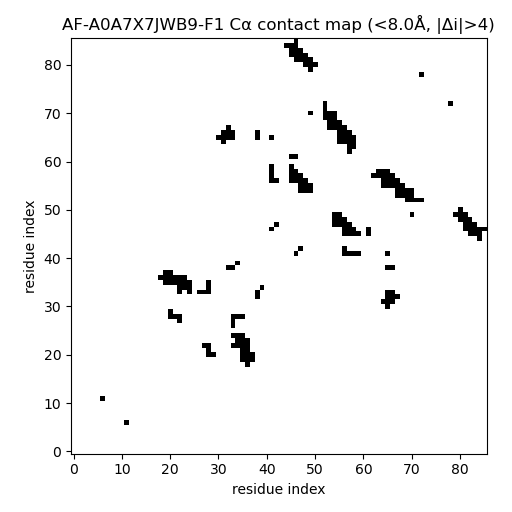 5.685 1.00 97.06 69 ALA A CA 1
ATOM 490 C C . ALA A 1 69 ? -5.098 -3.019 6.733 1.00 97.06 69 ALA A C 1
ATOM 492 O O . ALA A 1 69 ? -5.920 -2.113 6.620 1.00 97.06 69 ALA A O 1
ATOM 493 N N . ALA A 1 70 ? -5.089 -3.841 7.781 1.00 97.31 70 ALA A N 1
ATOM 494 C CA . ALA A 1 70 ? -5.919 -3.585 8.950 1.00 97.31 70 ALA A CA 1
ATOM 495 C C . ALA A 1 70 ? -5.409 -2.330 9.677 1.00 97.31 70 ALA A C 1
ATOM 497 O O . ALA A 1 70 ? -4.220 -2.220 9.981 1.00 97.31 70 ALA A O 1
ATOM 498 N N . ALA A 1 71 ? -6.313 -1.396 9.953 1.00 94.69 71 ALA A N 1
ATOM 499 C CA . ALA A 1 71 ? -6.052 -0.208 10.744 1.00 94.69 71 ALA A CA 1
ATOM 500 C C . ALA A 1 71 ? -6.470 -0.467 12.195 1.00 94.69 71 ALA A C 1
ATOM 502 O O . ALA A 1 71 ? -7.637 -0.731 12.484 1.00 94.69 71 ALA A O 1
ATOM 503 N N . THR A 1 72 ? -5.513 -0.369 13.113 1.00 94.12 72 THR A N 1
ATOM 504 C CA . THR A 1 72 ? -5.794 -0.368 14.550 1.00 94.12 72 THR A CA 1
ATOM 505 C C . THR A 1 72 ? -6.080 1.060 14.992 1.00 94.12 72 THR A C 1
ATOM 507 O O . THR A 1 72 ? -5.300 1.964 14.698 1.00 94.12 72 THR A O 1
ATOM 510 N N . THR A 1 73 ? -7.183 1.262 15.709 1.00 91.19 73 THR A N 1
ATOM 511 C CA . THR A 1 73 ? -7.640 2.585 16.153 1.00 91.19 73 THR A CA 1
ATOM 512 C C . THR A 1 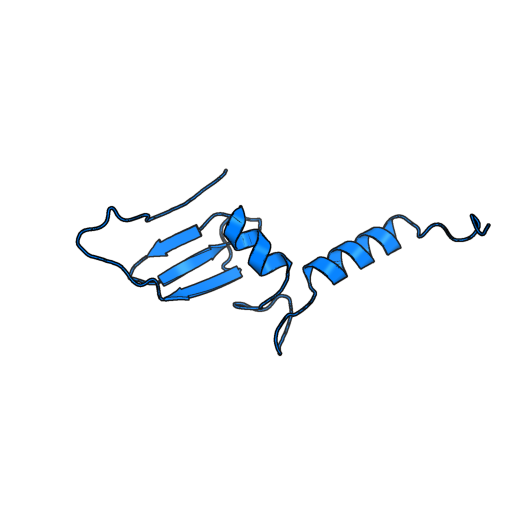73 ? -7.710 2.664 17.671 1.00 91.19 73 THR A C 1
ATOM 514 O O . THR A 1 73 ? -8.060 1.684 18.328 1.00 91.19 73 THR A O 1
ATOM 517 N N . ASP A 1 74 ? -7.458 3.850 18.215 1.00 91.81 74 ASP A N 1
ATOM 518 C CA . ASP A 1 74 ? -7.762 4.191 19.603 1.00 91.81 74 ASP A CA 1
ATOM 519 C C . ASP A 1 74 ? -9.045 5.043 19.627 1.00 91.81 74 ASP A C 1
ATOM 521 O O . ASP A 1 74 ? -9.078 6.076 18.955 1.00 91.81 74 ASP A O 1
ATOM 525 N N . PRO A 1 75 ? -10.101 4.653 20.367 1.00 88.38 75 PRO A N 1
ATOM 526 C CA . PRO A 1 75 ? -11.330 5.440 20.477 1.00 88.38 75 PRO A CA 1
ATOM 527 C C . PRO A 1 75 ? -11.144 6.859 21.031 1.00 88.38 75 PRO A C 1
ATOM 529 O O . PRO A 1 75 ? -12.028 7.691 20.848 1.00 88.38 75 PRO A O 1
ATOM 532 N N . ALA A 1 76 ? -10.046 7.130 21.740 1.00 94.44 76 ALA A N 1
ATOM 533 C CA . ALA A 1 76 ? -9.729 8.453 22.268 1.00 94.44 76 ALA A CA 1
ATOM 534 C C . ALA A 1 76 ? -8.933 9.333 21.283 1.00 94.44 76 ALA A C 1
ATOM 536 O O . ALA A 1 76 ? -8.713 10.509 21.573 1.00 94.44 76 ALA A O 1
ATOM 537 N N . ALA A 1 77 ? -8.478 8.785 20.151 1.00 92.56 77 ALA A N 1
ATOM 538 C CA . ALA A 1 77 ? -7.752 9.532 19.130 1.00 92.56 77 ALA A CA 1
ATOM 539 C C . ALA A 1 77 ? -8.702 10.148 18.091 1.00 92.56 77 ALA A C 1
ATOM 541 O O . ALA A 1 77 ? -9.733 9.570 17.749 1.00 92.56 77 ALA A O 1
ATOM 542 N N . GLU A 1 78 ? -8.311 11.295 17.532 1.00 91.00 78 GLU A N 1
ATOM 543 C CA . GLU A 1 78 ? -8.998 11.872 16.374 1.00 91.00 78 GLU A CA 1
ATOM 544 C C . GLU A 1 78 ? -8.779 10.986 15.133 1.00 91.00 78 GLU A C 1
ATOM 546 O O . GLU A 1 78 ? -7.629 10.685 14.788 1.00 91.00 78 GLU A O 1
ATOM 551 N N . PRO A 1 79 ? -9.849 10.542 14.451 1.00 89.12 79 PRO A N 1
ATOM 552 C CA . PRO A 1 79 ? -9.725 9.609 13.344 1.00 89.12 79 PRO A CA 1
ATOM 553 C C . PRO A 1 79 ? -9.258 10.312 12.066 1.00 89.12 79 PRO A C 1
ATOM 555 O O . PRO A 1 79 ? -9.891 11.247 11.580 1.00 89.12 79 PRO A O 1
ATOM 558 N N . ILE A 1 80 ? -8.192 9.793 11.456 1.00 91.69 80 ILE A N 1
ATOM 559 C CA . ILE A 1 80 ? -7.852 10.104 10.065 1.00 91.69 80 ILE A CA 1
ATOM 560 C C . ILE A 1 80 ? -8.638 9.138 9.181 1.00 91.69 80 ILE A C 1
ATOM 562 O O . ILE A 1 80 ? -8.343 7.945 9.148 1.00 91.69 80 ILE A O 1
ATOM 566 N N . THR A 1 81 ? -9.652 9.639 8.481 1.00 94.75 81 THR A N 1
ATOM 567 C CA . THR A 1 81 ? -10.471 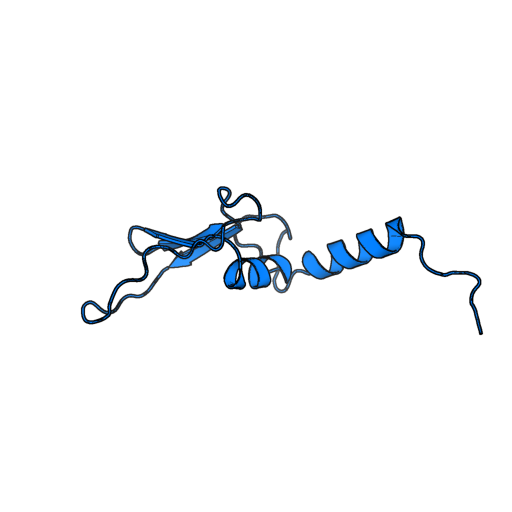8.817 7.574 1.00 94.75 81 THR A CA 1
ATOM 568 C C . THR A 1 81 ? -9.952 8.830 6.142 1.00 94.75 81 THR A C 1
ATOM 570 O O . THR A 1 81 ? -10.191 7.879 5.403 1.00 94.75 81 THR A O 1
ATOM 573 N N . GLU A 1 82 ? -9.231 9.880 5.750 1.00 95.81 82 GLU A N 1
ATOM 574 C CA . GLU A 1 82 ? -8.715 10.059 4.396 1.00 95.81 82 GLU A CA 1
ATOM 575 C C . GLU A 1 82 ? -7.510 11.006 4.382 1.00 95.81 82 GLU A C 1
ATOM 577 O O . GLU A 1 82 ? -7.452 11.968 5.149 1.00 95.81 82 GLU A O 1
ATOM 582 N N . ILE A 1 83 ? -6.558 10.726 3.494 1.00 95.31 83 ILE A N 1
ATOM 583 C CA . ILE A 1 83 ? -5.478 11.628 3.096 1.00 95.31 83 ILE A CA 1
ATOM 584 C C . ILE A 1 83 ? -5.488 11.653 1.570 1.00 95.31 83 ILE A C 1
ATOM 586 O O . ILE A 1 83 ? -5.209 10.628 0.948 1.00 95.31 83 ILE A O 1
ATOM 590 N N . ASP A 1 84 ? -5.795 12.810 0.987 1.00 95.31 84 ASP A N 1
ATOM 591 C CA . ASP A 1 84 ? -5.838 13.016 -0.462 1.00 95.31 84 ASP A CA 1
ATOM 592 C C . ASP A 1 84 ? -4.978 14.232 -0.849 1.00 95.31 84 ASP A C 1
ATOM 594 O O . ASP A 1 84 ? -5.328 15.363 -0.501 1.00 95.31 84 ASP A O 1
ATOM 598 N N . PRO A 1 85 ? -3.805 14.012 -1.471 1.00 88.62 85 PRO A N 1
ATOM 599 C CA . PRO A 1 85 ? -2.930 15.107 -1.902 1.00 88.62 85 PRO A CA 1
ATOM 600 C C . PRO A 1 85 ? -3.281 15.764 -3.245 1.00 88.62 85 PRO A C 1
ATOM 602 O O . PRO A 1 85 ? -2.496 16.609 -3.690 1.00 88.62 85 PRO A O 1
ATOM 605 N N . ALA A 1 86 ? -4.367 15.350 -3.908 1.00 79.06 86 ALA A N 1
ATOM 606 C CA . ALA A 1 86 ? -4.852 15.954 -5.152 1.00 79.06 86 ALA A CA 1
ATOM 607 C C . ALA A 1 86 ? -5.512 17.332 -4.950 1.00 79.06 86 ALA A C 1
ATOM 609 O O . ALA A 1 86 ? -6.090 17.592 -3.870 1.00 79.06 86 ALA A O 1
#

Sequence (86 aa):
MDLVNAPNATALTALAVAILDCLLSEGDADALNARTVRSALRALRNKSAIAAGTLTVCKENDSDAAWTAAATTDPAAEPITEIDPA

Nearest PDB structures (foldseek):
  2yms-assembly1_B  TM=5.636E-01  e=2.832E+00  Escherichia coli BL21